Protein AF-A0A401FPU2-F1 (afdb_monomer_lite)

Secondary structure (DSSP, 8-state):
----SEEEEGGGTTTTTS-HHHHHHHHH-SEEEEEPTT-SSEEEEE---EEEE--S-S--B--SS-GGG-------GGG--S-TTTT--HHHHHHHHHHHHHHHHTT---SPPHHHHHHHHHHHHHHB---HHHHHHHHHHHH--SS---HHHHHHHHT-S-TTTT--

Sequence (168 aa):
MLRALIINDDEMTATNHSSFEILKKFISSEVLEYRKPYGHMTVRRYKSFVMARTTNELTYLKDKTGERRFMPNLVNKSLQTKSPLTELTNEIVAQLWGEFTAMYHEGFRFLLSDEEEQLLEDHRKAFMYIDAQEEAIDEVLQKWNEDFITSADIAINLGEDNLLATIS

Foldseek 3Di:
DDPEAEDECEQVVVCPPPDVVVVLCVLPDQWDWAADVVRPDIDIDGDNYYYHYDHPQLQPAADPPRLVSDQDDDDDPVPDPDDCVPHVDPVVVVVVVVVVVVCVVVPPDPDDDPVVVVVSVVSSVRRHDCDPLNVLLVVVVVPDDDPDDDQCNSCVSSVHRHPPPPPD

InterPro domains:
  IPR007936 Virulence-associated protein E-like domain [PF05272] (2-128)

Structure (mmCIF, N/CA/C/O backbone):
data_AF-A0A401FPU2-F1
#
_entry.id   AF-A0A401FPU2-F1
#
loop_
_atom_site.group_PDB
_atom_site.id
_atom_site.type_symbol
_atom_site.label_atom_id
_atom_site.label_alt_id
_atom_site.label_comp_id
_atom_site.label_asym_id
_atom_site.label_entity_id
_atom_site.label_seq_id
_atom_site.pdbx_PDB_ins_code
_atom_site.Cartn_x
_atom_site.Cartn_y
_atom_site.Cartn_z
_atom_site.occupancy
_atom_site.B_iso_or_equiv
_atom_site.auth_seq_id
_atom_site.auth_comp_id
_atom_site.auth_asym_id
_atom_site.auth_atom_id
_atom_site.pdbx_PDB_model_num
ATOM 1 N N . MET A 1 1 ? -10.314 -15.857 14.798 1.00 56.44 1 MET A N 1
ATOM 2 C CA . MET A 1 1 ? -10.137 -14.751 13.838 1.00 56.44 1 MET A CA 1
ATOM 3 C C . MET A 1 1 ? -8.780 -14.110 14.098 1.00 56.44 1 MET A C 1
ATOM 5 O O . MET A 1 1 ? -8.377 -14.079 15.259 1.00 56.44 1 MET A O 1
ATOM 9 N N . LEU A 1 2 ? -8.036 -13.713 13.063 1.00 67.06 2 LEU A N 1
ATOM 10 C CA . LEU A 1 2 ? -6.836 -12.890 13.257 1.00 67.06 2 LEU A CA 1
ATOM 11 C C . LEU A 1 2 ? -7.293 -11.510 13.755 1.00 67.06 2 LEU A C 1
ATOM 13 O O . LEU A 1 2 ? -8.310 -11.010 13.293 1.00 67.06 2 LEU A O 1
ATOM 17 N N . ARG A 1 3 ? -6.600 -10.938 14.745 1.00 76.62 3 ARG A N 1
ATOM 18 C CA . ARG A 1 3 ? -6.969 -9.655 15.382 1.00 76.62 3 ARG A CA 1
ATOM 19 C C . ARG A 1 3 ? -6.257 -8.444 14.761 1.00 76.62 3 ARG A C 1
ATOM 21 O O . ARG A 1 3 ? -6.152 -7.408 15.403 1.00 76.62 3 ARG A O 1
ATOM 28 N N . ALA A 1 4 ? -5.733 -8.587 13.549 1.00 81.56 4 ALA A N 1
ATOM 29 C CA . ALA A 1 4 ? -5.048 -7.516 12.837 1.00 81.56 4 ALA A CA 1
ATOM 30 C C . ALA A 1 4 ? -5.907 -7.065 11.655 1.00 81.56 4 ALA A C 1
ATOM 32 O O . ALA A 1 4 ? -6.422 -7.915 10.929 1.00 81.56 4 ALA A O 1
ATOM 33 N N . LEU A 1 5 ? -6.045 -5.748 11.488 1.00 86.62 5 LEU A N 1
ATOM 34 C CA . LEU A 1 5 ? -6.678 -5.118 10.322 1.00 86.62 5 LEU A CA 1
ATOM 35 C C . LEU A 1 5 ? -5.638 -4.705 9.274 1.00 86.62 5 LEU A C 1
ATOM 37 O O . LEU A 1 5 ? -5.920 -4.727 8.081 1.00 86.62 5 LEU A O 1
ATOM 41 N N . I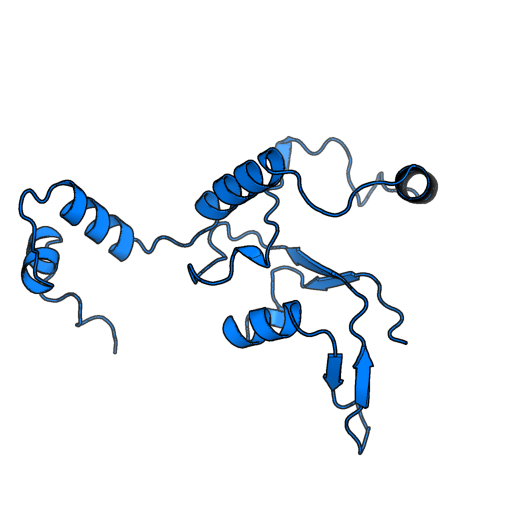LE A 1 6 ? -4.428 -4.363 9.723 1.00 90.81 6 ILE A N 1
ATOM 42 C CA . ILE A 1 6 ? -3.311 -3.931 8.882 1.00 90.81 6 ILE A CA 1
ATOM 43 C C . ILE A 1 6 ? -2.061 -4.684 9.335 1.00 90.81 6 ILE A C 1
ATOM 45 O O . ILE A 1 6 ? -1.807 -4.797 10.536 1.00 90.81 6 ILE A O 1
ATOM 49 N N . ILE A 1 7 ? -1.286 -5.196 8.383 1.00 91.19 7 ILE A N 1
ATOM 50 C CA . ILE A 1 7 ? 0.090 -5.642 8.611 1.00 91.19 7 ILE A CA 1
ATOM 51 C C . ILE A 1 7 ? 1.019 -4.626 7.966 1.00 91.19 7 ILE A C 1
ATOM 53 O O . ILE A 1 7 ? 0.873 -4.344 6.780 1.00 91.19 7 ILE A O 1
ATOM 57 N N . ASN A 1 8 ? 1.954 -4.103 8.755 1.00 92.62 8 ASN A N 1
ATOM 58 C CA . ASN A 1 8 ? 2.982 -3.194 8.272 1.00 92.62 8 ASN A CA 1
ATOM 59 C C . ASN A 1 8 ? 4.282 -3.963 7.989 1.00 92.62 8 ASN A C 1
ATOM 61 O O . ASN A 1 8 ? 4.702 -4.781 8.808 1.00 92.62 8 ASN A O 1
ATOM 65 N N . ASP A 1 9 ? 4.896 -3.692 6.847 1.00 92.06 9 ASP A N 1
ATOM 66 C CA . ASP A 1 9 ? 6.188 -4.222 6.408 1.00 92.06 9 ASP A CA 1
ATOM 67 C C . ASP A 1 9 ? 7.091 -3.036 6.063 1.00 92.06 9 ASP A C 1
ATOM 69 O O . ASP A 1 9 ? 7.064 -2.501 4.951 1.00 92.06 9 ASP A O 1
ATOM 73 N N . ASP A 1 10 ? 7.818 -2.588 7.085 1.00 90.06 10 ASP A N 1
ATOM 74 C CA . ASP A 1 10 ? 8.632 -1.381 7.030 1.00 90.06 10 ASP A CA 1
ATOM 75 C C . ASP A 1 10 ? 9.904 -1.611 6.207 1.00 90.06 10 ASP A C 1
ATOM 77 O O . ASP A 1 10 ? 10.583 -2.635 6.358 1.00 90.06 10 ASP A O 1
ATOM 81 N N . GLU A 1 11 ? 10.188 -0.683 5.295 1.00 85.88 11 GLU A N 1
ATOM 82 C CA . GLU A 1 11 ? 11.277 -0.779 4.306 1.00 85.88 11 GLU A CA 1
ATOM 83 C C . GLU A 1 11 ? 11.248 -2.081 3.480 1.00 85.88 11 GLU A C 1
ATOM 85 O O . GLU A 1 11 ? 12.268 -2.548 2.969 1.00 85.88 11 GLU A O 1
ATOM 90 N N . MET A 1 12 ? 10.071 -2.711 3.375 1.00 87.50 12 MET A N 1
ATOM 91 C CA . MET A 1 12 ? 9.875 -4.021 2.749 1.00 87.50 12 MET A CA 1
ATOM 92 C C . MET A 1 12 ? 10.728 -5.145 3.376 1.00 87.50 12 MET A C 1
ATOM 94 O O . MET A 1 12 ? 10.896 -6.215 2.787 1.00 87.50 12 MET A O 1
ATOM 98 N N . THR A 1 13 ? 11.251 -4.949 4.590 1.00 85.50 13 THR A N 1
ATOM 99 C CA . THR A 1 13 ? 12.247 -5.832 5.215 1.00 85.50 13 THR A CA 1
ATOM 100 C C . THR A 1 13 ? 11.755 -7.270 5.370 1.00 85.50 13 THR A C 1
ATOM 102 O O . THR A 1 13 ? 12.499 -8.218 5.109 1.00 85.50 13 THR A O 1
ATOM 105 N N . ALA A 1 14 ? 10.493 -7.469 5.760 1.00 83.50 14 ALA A N 1
ATOM 106 C CA . ALA A 1 14 ? 9.943 -8.805 5.991 1.00 83.50 14 ALA A CA 1
ATOM 107 C C . ALA A 1 14 ? 9.791 -9.602 4.689 1.00 83.50 14 ALA A C 1
ATOM 109 O O . ALA A 1 14 ? 9.802 -10.835 4.695 1.00 83.50 14 ALA A O 1
ATOM 110 N N . THR A 1 15 ? 9.647 -8.905 3.567 1.00 82.44 15 THR A N 1
ATOM 111 C CA . THR A 1 15 ? 9.411 -9.502 2.253 1.00 82.44 15 THR A CA 1
ATOM 112 C C . THR A 1 15 ? 10.641 -9.487 1.355 1.00 82.44 15 THR A C 1
ATOM 114 O O . THR A 1 15 ? 10.651 -10.226 0.375 1.00 82.44 15 THR A O 1
ATOM 117 N N . ASN A 1 16 ? 11.702 -8.758 1.715 1.00 78.75 16 ASN A N 1
ATOM 118 C CA . ASN A 1 16 ? 12.959 -8.688 0.961 1.00 78.75 16 ASN A CA 1
ATOM 119 C C . ASN A 1 16 ? 13.632 -10.057 0.760 1.00 78.75 16 ASN A C 1
ATOM 121 O O . ASN A 1 16 ? 14.288 -10.280 -0.253 1.00 78.75 16 ASN A O 1
ATOM 125 N N . HIS A 1 17 ? 13.442 -10.996 1.691 1.00 78.31 17 HIS A N 1
ATOM 126 C CA . HIS A 1 17 ? 13.966 -12.365 1.584 1.00 78.31 17 HIS A CA 1
ATOM 127 C C . HIS A 1 17 ? 13.021 -13.349 0.873 1.00 78.31 17 HIS A C 1
ATOM 129 O O . HIS A 1 17 ? 13.366 -14.518 0.702 1.00 78.31 17 HIS A O 1
ATOM 135 N N . SER A 1 18 ? 11.819 -12.916 0.487 1.00 81.25 18 SER A N 1
ATOM 136 C CA . SER A 1 18 ? 10.842 -13.742 -0.228 1.00 81.25 18 SER A CA 1
ATOM 137 C C . SER A 1 18 ? 10.844 -13.405 -1.714 1.00 81.25 18 SER A C 1
ATOM 139 O O . SER A 1 18 ? 11.021 -12.253 -2.099 1.00 81.25 18 SER A O 1
ATOM 141 N N . SER A 1 19 ? 10.597 -14.398 -2.572 1.00 82.38 19 SER A N 1
ATOM 142 C CA . SER A 1 19 ? 10.415 -14.107 -3.995 1.00 82.38 19 SER A CA 1
ATOM 143 C C . SER A 1 19 ? 9.149 -13.279 -4.224 1.00 82.38 19 SER A C 1
ATOM 145 O O . SER A 1 19 ? 8.156 -13.398 -3.495 1.00 82.38 19 SER A O 1
ATOM 147 N N . PHE A 1 20 ? 9.160 -12.460 -5.276 1.00 81.56 20 PHE A N 1
ATOM 148 C CA . PHE A 1 20 ? 8.014 -11.623 -5.623 1.00 81.56 20 PHE A CA 1
ATOM 149 C C . PHE A 1 20 ? 6.761 -12.464 -5.925 1.00 81.56 20 PHE A C 1
ATOM 151 O O . PHE A 1 20 ? 5.660 -12.100 -5.522 1.00 81.56 20 PHE A O 1
ATOM 158 N N . GLU A 1 21 ? 6.923 -13.657 -6.504 1.00 84.25 21 GLU A N 1
ATOM 159 C CA . GLU A 1 21 ? 5.837 -14.629 -6.699 1.00 84.25 21 GLU A CA 1
ATOM 160 C C . GLU A 1 21 ? 5.175 -15.080 -5.390 1.00 84.25 21 GLU A C 1
ATOM 162 O O . GLU A 1 21 ? 3.945 -15.151 -5.289 1.00 84.25 21 GLU A O 1
ATOM 167 N N . ILE A 1 22 ? 5.973 -15.348 -4.350 1.00 86.94 22 ILE A N 1
ATOM 168 C CA . ILE A 1 22 ? 5.449 -15.709 -3.027 1.00 86.94 22 ILE A CA 1
ATOM 169 C C . ILE A 1 22 ? 4.653 -14.537 -2.450 1.00 86.94 22 ILE A C 1
ATOM 171 O O . ILE A 1 22 ? 3.560 -14.745 -1.915 1.00 86.94 22 ILE A O 1
ATOM 175 N N . LEU A 1 23 ? 5.155 -13.311 -2.606 1.00 87.38 23 LEU A N 1
ATOM 176 C CA . LEU A 1 23 ? 4.461 -12.105 -2.168 1.00 87.38 23 LEU A CA 1
ATOM 177 C C . LEU A 1 23 ? 3.129 -11.905 -2.908 1.00 87.38 23 LEU A C 1
ATOM 179 O O . LEU A 1 23 ? 2.102 -11.703 -2.258 1.00 87.38 23 LEU A O 1
ATOM 183 N N . LYS A 1 24 ? 3.103 -12.023 -4.244 1.00 86.50 24 LYS A N 1
ATOM 184 C CA . LYS A 1 24 ? 1.867 -11.937 -5.048 1.00 86.50 24 LYS A CA 1
ATOM 185 C C . LYS A 1 24 ? 0.833 -12.947 -4.557 1.00 86.50 24 LYS A C 1
ATOM 187 O O . LYS A 1 24 ? -0.324 -12.592 -4.315 1.00 86.50 24 LYS A O 1
ATOM 192 N N . LYS A 1 25 ? 1.255 -14.200 -4.359 1.00 88.88 25 LYS A N 1
ATOM 193 C CA . LYS A 1 25 ? 0.396 -15.270 -3.839 1.00 88.88 25 LYS A CA 1
ATOM 194 C C . LYS A 1 25 ? -0.127 -14.938 -2.443 1.00 88.88 25 LYS A C 1
ATOM 196 O O . LYS A 1 25 ? -1.308 -15.139 -2.173 1.00 88.88 25 LYS A O 1
ATOM 201 N N . PHE A 1 26 ? 0.719 -14.403 -1.569 1.00 89.25 26 PHE A N 1
ATOM 202 C CA . PHE A 1 26 ? 0.336 -14.005 -0.217 1.00 89.25 26 PHE A CA 1
ATOM 203 C C . PHE A 1 26 ? -0.710 -12.879 -0.214 1.00 89.25 26 PHE A C 1
ATOM 205 O O . PHE A 1 26 ? -1.730 -12.980 0.477 1.00 89.25 26 PHE A O 1
ATOM 212 N N . ILE A 1 27 ? -0.518 -11.839 -1.032 1.00 89.19 27 ILE A N 1
ATOM 213 C CA . ILE A 1 27 ? -1.449 -10.705 -1.155 1.00 89.19 27 ILE A CA 1
ATOM 214 C C . ILE A 1 27 ? -2.788 -11.142 -1.760 1.00 89.19 27 ILE A C 1
ATOM 216 O O . ILE A 1 27 ? -3.830 -10.660 -1.323 1.00 89.19 27 ILE A O 1
ATOM 220 N N . SER A 1 28 ? -2.806 -12.105 -2.681 1.00 88.44 28 SER A N 1
ATOM 221 C CA . SER A 1 28 ? -4.058 -12.627 -3.248 1.00 88.44 28 SER A CA 1
ATOM 222 C C . SER A 1 28 ? -4.727 -13.726 -2.414 1.00 88.44 28 SER A C 1
ATOM 224 O O . SER A 1 28 ? -5.896 -14.013 -2.637 1.00 88.44 28 SER A O 1
ATOM 226 N N . SER A 1 29 ? -4.035 -14.349 -1.456 1.00 90.81 29 SER A N 1
ATOM 227 C CA . SER A 1 29 ? -4.603 -15.486 -0.719 1.00 90.81 29 SER A CA 1
ATOM 228 C C . SER A 1 29 ? -5.723 -15.075 0.239 1.00 90.81 29 SER A C 1
ATOM 230 O O . SER A 1 29 ? -5.532 -14.195 1.075 1.00 90.81 29 SER A O 1
ATOM 232 N N . GLU A 1 30 ? -6.857 -15.768 0.202 1.00 91.56 30 GLU A N 1
ATOM 233 C CA . GLU A 1 30 ? -7.957 -15.590 1.164 1.00 91.56 30 GLU A CA 1
ATOM 234 C C . GLU A 1 30 ? -7.714 -16.334 2.485 1.00 91.56 30 GLU A C 1
ATOM 236 O O . GLU A 1 30 ? -8.329 -16.038 3.512 1.00 91.56 30 GLU A O 1
ATOM 241 N N . VAL A 1 31 ? -6.804 -17.312 2.475 1.00 91.12 31 VAL A N 1
ATOM 24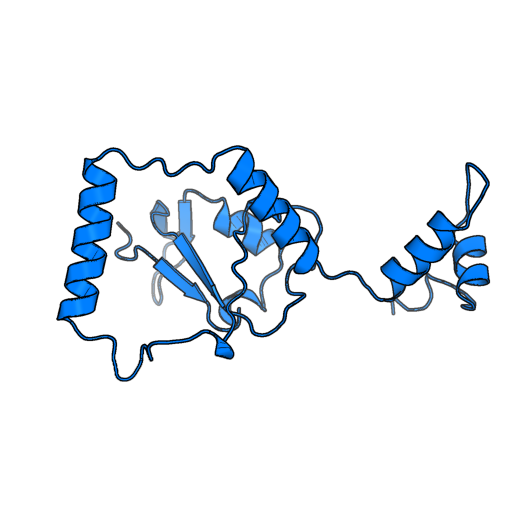2 C CA . VAL A 1 31 ? -6.501 -18.168 3.624 1.00 91.12 31 VAL A CA 1
ATOM 243 C C . VAL A 1 31 ? -5.006 -18.143 3.910 1.00 91.12 31 VAL A C 1
ATOM 245 O O . VAL A 1 31 ? -4.163 -18.319 3.034 1.00 91.12 31 VAL A O 1
ATOM 248 N N . LEU A 1 32 ? -4.680 -17.947 5.178 1.00 89.31 32 LEU A N 1
ATOM 249 C CA . LEU A 1 32 ? -3.344 -18.062 5.724 1.00 89.31 32 LEU A CA 1
ATOM 250 C C . LEU A 1 32 ? -3.175 -19.418 6.375 1.00 89.31 32 LEU A C 1
ATOM 252 O O . LEU A 1 32 ? -3.947 -19.813 7.253 1.00 89.31 32 LEU A O 1
ATOM 256 N N . GLU A 1 33 ? -2.122 -20.099 5.961 1.00 89.38 33 GLU A N 1
ATOM 257 C CA . GLU A 1 33 ? -1.691 -21.356 6.531 1.00 89.38 33 GLU A CA 1
ATOM 258 C C . GLU A 1 33 ? -0.313 -21.146 7.157 1.00 89.38 33 GLU A C 1
ATOM 260 O O . GLU A 1 33 ? 0.638 -20.790 6.467 1.00 89.38 33 GLU A O 1
ATOM 265 N N . TYR A 1 34 ? -0.216 -21.296 8.479 1.00 87.44 34 TYR A N 1
ATOM 266 C CA . TYR A 1 34 ? 1.034 -21.055 9.196 1.00 87.44 34 TYR A CA 1
ATOM 267 C C . TYR A 1 34 ? 1.185 -21.962 10.414 1.00 87.44 34 TYR A C 1
ATOM 269 O O . TYR A 1 34 ? 0.207 -22.417 11.019 1.00 87.44 34 TYR A O 1
ATOM 277 N N . ARG A 1 35 ? 2.437 -22.207 10.802 1.00 87.19 35 ARG A N 1
ATOM 278 C CA . ARG A 1 35 ? 2.781 -22.937 12.020 1.00 87.19 35 ARG A CA 1
ATOM 279 C C . ARG A 1 35 ? 3.037 -21.944 13.146 1.00 87.19 35 ARG A C 1
ATOM 281 O O . ARG A 1 35 ? 3.865 -21.049 13.018 1.00 87.19 35 ARG A O 1
ATOM 288 N N . LYS A 1 36 ? 2.320 -22.093 14.258 1.00 85.56 36 LYS A N 1
ATOM 289 C CA . LYS A 1 36 ? 2.557 -21.262 15.445 1.00 85.56 36 LYS A CA 1
ATOM 290 C C . LYS A 1 36 ? 3.914 -21.607 16.077 1.00 85.56 36 LYS A C 1
ATOM 292 O O . LYS A 1 36 ? 4.278 -22.787 16.057 1.00 85.56 36 LYS A O 1
ATOM 297 N N . PRO A 1 37 ? 4.614 -20.641 16.702 1.00 85.00 37 PRO A N 1
ATOM 298 C CA . PRO A 1 37 ? 5.743 -20.946 17.576 1.00 85.00 37 PRO A CA 1
ATOM 299 C C . PRO A 1 37 ? 5.342 -22.006 18.605 1.00 85.00 37 PRO A C 1
ATOM 301 O O . PRO A 1 37 ? 4.259 -21.915 19.186 1.00 85.00 37 PRO A O 1
ATOM 304 N N . TYR A 1 38 ? 6.176 -23.036 18.772 1.00 84.06 38 TYR A N 1
ATOM 305 C CA . TYR A 1 38 ? 5.925 -24.193 19.651 1.00 84.06 38 TYR A CA 1
ATOM 306 C C . TYR A 1 38 ? 4.663 -25.015 19.321 1.00 84.06 38 TYR A C 1
ATOM 308 O O . TYR A 1 38 ? 4.274 -25.906 20.070 1.00 84.06 38 TYR A O 1
ATOM 316 N N . GLY A 1 39 ? 4.016 -24.754 18.182 1.00 79.75 39 GLY A N 1
ATOM 317 C CA . GLY A 1 39 ? 2.877 -25.524 17.702 1.00 79.75 39 GLY A CA 1
ATOM 318 C C . GLY A 1 39 ? 3.321 -26.782 16.960 1.00 79.75 39 GLY A C 1
ATOM 319 O O . GLY A 1 39 ? 4.200 -26.736 16.096 1.00 79.75 39 GLY A O 1
ATOM 320 N N . HIS A 1 40 ? 2.676 -27.911 17.247 1.00 80.31 40 HIS A N 1
ATOM 321 C CA . HIS A 1 40 ? 2.897 -29.160 16.509 1.00 80.31 40 HIS A CA 1
ATOM 322 C C . HIS A 1 40 ? 2.113 -29.225 15.193 1.00 80.31 40 HIS A C 1
ATOM 324 O O . HIS A 1 40 ? 2.513 -29.947 14.287 1.00 80.31 40 HIS A O 1
ATOM 330 N N . MET A 1 41 ? 1.030 -28.451 15.069 1.00 88.94 41 MET A N 1
ATOM 331 C CA . MET A 1 41 ? 0.138 -28.474 13.909 1.00 88.94 41 MET A CA 1
ATOM 332 C C . MET A 1 41 ? 0.081 -27.127 13.196 1.00 88.94 41 MET A C 1
ATOM 334 O O . MET A 1 41 ? 0.121 -26.060 13.818 1.00 88.94 41 MET A O 1
ATOM 338 N N . THR A 1 42 ? -0.073 -27.202 11.880 1.00 90.19 42 THR A N 1
ATOM 339 C CA . THR A 1 42 ? -0.358 -26.054 11.028 1.00 90.19 42 THR A CA 1
ATOM 340 C C . THR A 1 42 ? -1.784 -25.564 11.258 1.00 90.19 42 THR A C 1
ATOM 342 O O . THR A 1 42 ? -2.717 -26.346 11.445 1.00 90.19 42 THR A O 1
ATOM 345 N N . VAL A 1 43 ? -1.958 -24.248 11.258 1.00 89.94 43 VAL A N 1
ATOM 346 C CA . VAL A 1 43 ? -3.237 -23.591 11.496 1.00 89.94 43 VAL A CA 1
ATOM 347 C C . VAL A 1 43 ? -3.665 -22.859 10.232 1.00 89.94 43 VAL A C 1
ATOM 349 O O . VAL A 1 43 ? -2.896 -22.082 9.673 1.00 89.94 43 VAL A O 1
ATOM 352 N N . ARG A 1 44 ? -4.922 -23.066 9.825 1.00 91.25 44 ARG A N 1
ATOM 353 C CA . ARG A 1 44 ? -5.576 -22.309 8.750 1.00 91.25 44 ARG A CA 1
ATOM 354 C C . ARG A 1 44 ? -6.463 -21.204 9.312 1.00 91.25 44 ARG A C 1
ATOM 356 O O . ARG A 1 44 ? -7.245 -21.444 10.239 1.00 91.25 44 ARG A O 1
ATOM 363 N N . ARG A 1 45 ? -6.342 -19.987 8.788 1.00 89.38 45 ARG A N 1
ATOM 364 C CA . ARG A 1 45 ? -7.139 -18.811 9.174 1.00 89.38 45 ARG A CA 1
ATOM 365 C C . ARG A 1 45 ? -7.486 -17.986 7.945 1.00 89.38 45 ARG A C 1
ATOM 367 O O . ARG A 1 45 ? -6.639 -17.823 7.083 1.00 89.38 45 ARG A O 1
ATOM 374 N N . TYR A 1 46 ? -8.690 -17.427 7.892 1.00 91.19 46 TYR A N 1
ATOM 375 C CA . TYR A 1 46 ? -9.021 -16.438 6.866 1.00 91.19 46 TYR A CA 1
ATOM 376 C C . TYR A 1 46 ? -8.155 -15.189 7.019 1.00 91.19 46 TYR A C 1
ATOM 378 O O . TYR A 1 46 ? -7.906 -14.737 8.144 1.00 91.19 46 TYR A O 1
ATOM 386 N N . LYS A 1 47 ? -7.701 -14.655 5.887 1.00 90.00 47 LYS A N 1
ATOM 387 C CA . LYS A 1 47 ? -6.991 -13.387 5.807 1.00 90.00 47 LYS A CA 1
ATOM 388 C C . LYS A 1 47 ? -8.016 -12.260 5.798 1.00 90.00 47 LYS A C 1
ATOM 390 O O . LYS A 1 47 ? -8.855 -12.194 4.910 1.00 90.00 47 LYS A O 1
ATOM 395 N N . SER A 1 48 ? -7.946 -11.394 6.800 1.00 88.31 48 SER A N 1
ATOM 396 C CA . SER A 1 48 ? -8.889 -10.287 6.998 1.00 88.31 48 SER A CA 1
ATOM 397 C C . SER A 1 48 ? -8.170 -8.957 7.230 1.00 88.31 48 SER A C 1
ATOM 399 O O . SER A 1 48 ? -8.685 -8.099 7.940 1.00 88.31 48 SER A O 1
ATOM 401 N N . PHE A 1 49 ? -6.952 -8.824 6.704 1.00 90.50 49 PHE A N 1
ATOM 402 C CA . PHE A 1 49 ? -6.137 -7.620 6.826 1.00 90.50 49 PHE A CA 1
ATOM 403 C C . PHE A 1 49 ? -5.669 -7.131 5.462 1.00 90.50 49 PHE A C 1
ATOM 405 O O . PHE A 1 49 ? -5.527 -7.918 4.521 1.00 90.50 49 PHE A O 1
ATOM 412 N N . VAL A 1 50 ? -5.352 -5.842 5.405 1.00 89.81 50 VAL A N 1
ATOM 413 C CA . VAL A 1 50 ? -4.590 -5.226 4.317 1.00 89.81 50 VAL A CA 1
ATOM 414 C C . VAL A 1 50 ? -3.104 -5.187 4.673 1.00 89.81 50 VAL A C 1
ATOM 416 O O . VAL A 1 50 ? -2.731 -5.202 5.848 1.00 89.81 50 VAL A O 1
ATOM 419 N N . MET A 1 51 ? -2.242 -5.177 3.661 1.00 91.19 51 MET A N 1
ATOM 420 C CA . MET A 1 51 ? -0.796 -5.074 3.845 1.00 91.19 51 MET A CA 1
ATOM 421 C C . MET A 1 51 ? -0.343 -3.674 3.440 1.00 91.19 51 MET A C 1
ATOM 423 O O . MET A 1 51 ? -0.575 -3.264 2.307 1.00 91.19 51 MET A O 1
ATOM 427 N N . ALA A 1 52 ? 0.298 -2.962 4.362 1.00 93.56 52 ALA A N 1
ATOM 428 C CA . ALA A 1 52 ? 0.960 -1.690 4.114 1.00 93.56 52 ALA A CA 1
ATOM 429 C C . ALA A 1 52 ? 2.470 -1.932 4.070 1.00 93.56 52 ALA A C 1
ATOM 431 O O . ALA A 1 52 ? 3.007 -2.650 4.913 1.00 93.56 52 ALA A O 1
ATOM 432 N N . ARG A 1 53 ? 3.138 -1.377 3.061 1.00 91.56 53 ARG A N 1
ATOM 433 C CA . ARG A 1 53 ? 4.583 -1.515 2.864 1.00 91.56 53 ARG A CA 1
ATOM 434 C C . ARG A 1 53 ? 5.153 -0.137 2.581 1.00 91.56 53 ARG A C 1
ATOM 436 O O . ARG A 1 53 ? 4.558 0.610 1.806 1.00 91.56 53 ARG A O 1
ATOM 443 N N . THR A 1 54 ? 6.278 0.184 3.194 1.00 91.31 54 THR A N 1
ATOM 444 C CA . THR A 1 54 ? 7.007 1.439 2.980 1.00 91.31 54 THR A CA 1
ATOM 445 C C . THR A 1 54 ? 8.355 1.124 2.352 1.00 91.31 54 THR A C 1
ATOM 447 O O . THR A 1 54 ? 8.915 0.054 2.569 1.00 91.31 54 THR A O 1
ATOM 450 N N . THR A 1 55 ? 8.872 2.034 1.537 1.00 87.31 55 THR A N 1
ATOM 451 C CA . THR A 1 55 ? 10.226 1.952 0.989 1.00 87.31 55 THR A CA 1
ATOM 452 C C . THR A 1 55 ? 10.685 3.347 0.589 1.00 87.31 55 THR A C 1
ATOM 454 O O . THR A 1 55 ? 9.865 4.181 0.202 1.00 87.31 55 THR A O 1
ATOM 457 N N . ASN A 1 56 ? 11.989 3.597 0.699 1.00 84.69 56 ASN A N 1
ATOM 458 C CA . ASN A 1 56 ? 12.620 4.790 0.135 1.00 84.69 56 ASN A CA 1
ATOM 459 C C . ASN A 1 56 ? 13.085 4.556 -1.314 1.00 84.69 56 ASN A C 1
ATOM 461 O O . ASN A 1 56 ? 13.360 5.516 -2.029 1.00 84.69 56 ASN A O 1
ATOM 465 N N . GLU A 1 57 ? 13.150 3.296 -1.751 1.00 81.12 57 GLU A N 1
ATOM 466 C CA . GLU A 1 57 ? 13.493 2.925 -3.122 1.00 81.12 57 GLU A CA 1
ATOM 467 C C . GLU A 1 57 ? 12.297 3.170 -4.045 1.00 81.12 57 GLU A C 1
ATOM 469 O O . GLU A 1 57 ? 11.251 2.530 -3.907 1.00 81.12 57 GLU A O 1
ATOM 474 N N . LEU A 1 58 ? 12.457 4.082 -5.006 1.00 75.94 58 LEU A N 1
ATOM 475 C CA . LEU A 1 58 ? 11.409 4.394 -5.982 1.00 75.94 58 LEU A CA 1
ATOM 476 C C . LEU A 1 58 ? 11.149 3.211 -6.923 1.00 75.94 58 LEU A C 1
ATOM 478 O O . LEU A 1 58 ? 10.008 2.936 -7.277 1.00 75.94 58 LEU A O 1
ATOM 482 N N . THR A 1 59 ? 12.182 2.456 -7.283 1.00 73.31 59 THR A N 1
ATOM 483 C CA . THR A 1 59 ? 12.094 1.353 -8.248 1.00 73.31 59 THR A CA 1
ATOM 484 C C . THR A 1 59 ? 11.976 -0.005 -7.552 1.00 73.31 59 THR A C 1
ATOM 486 O O . THR A 1 59 ? 12.822 -0.892 -7.672 1.00 73.31 59 THR A O 1
ATOM 489 N N . TYR A 1 60 ? 10.902 -0.189 -6.784 1.00 73.56 60 TYR A N 1
ATOM 490 C CA . TYR A 1 60 ? 10.694 -1.405 -5.986 1.00 73.56 60 TYR A CA 1
ATOM 491 C C . TYR A 1 60 ? 9.883 -2.498 -6.709 1.00 73.56 60 TYR A C 1
ATOM 493 O O . TYR A 1 60 ? 9.869 -3.655 -6.270 1.00 73.56 60 TYR A O 1
ATOM 501 N N . LEU A 1 61 ? 9.198 -2.158 -7.808 1.00 71.88 61 LEU A N 1
ATOM 502 C CA . LEU A 1 61 ? 8.448 -3.103 -8.638 1.00 71.88 61 LEU A CA 1
ATOM 503 C C . LEU A 1 61 ? 9.366 -3.663 -9.731 1.00 71.88 61 LEU A C 1
ATOM 505 O O . LEU A 1 61 ? 9.497 -3.086 -10.806 1.00 71.88 61 LEU A O 1
ATOM 509 N N . LYS A 1 62 ? 10.015 -4.794 -9.433 1.00 65.00 62 LYS A N 1
ATOM 510 C CA . LYS A 1 62 ? 10.980 -5.457 -10.333 1.00 65.00 62 LYS A CA 1
ATOM 511 C C . LYS A 1 62 ? 10.350 -6.288 -11.456 1.00 65.00 62 LYS A C 1
ATOM 513 O O . LYS A 1 62 ? 11.065 -6.782 -12.314 1.00 65.00 62 LYS A O 1
ATOM 518 N N . ASP A 1 63 ? 9.042 -6.513 -11.420 1.00 65.44 63 ASP A N 1
ATOM 519 C CA . ASP A 1 63 ? 8.356 -7.423 -12.336 1.00 65.44 63 ASP A CA 1
ATOM 520 C C . ASP A 1 63 ? 7.072 -6.767 -12.851 1.00 65.44 63 ASP A C 1
ATOM 522 O O . ASP A 1 63 ? 6.201 -6.393 -12.059 1.00 65.44 63 ASP A O 1
ATOM 526 N N . LYS A 1 64 ? 6.982 -6.651 -14.183 1.00 59.53 64 LYS A N 1
ATOM 527 C CA . LYS A 1 64 ? 5.864 -6.073 -14.950 1.00 59.53 64 LYS A CA 1
ATOM 528 C C . LYS A 1 64 ? 4.561 -6.870 -14.820 1.00 59.53 64 LYS A C 1
ATOM 530 O O . LYS A 1 64 ? 3.554 -6.467 -15.382 1.00 59.53 64 LYS A O 1
ATOM 535 N N . THR A 1 65 ? 4.573 -8.026 -14.151 1.00 60.75 65 THR A N 1
ATOM 536 C CA . THR A 1 65 ? 3.387 -8.858 -13.951 1.00 60.75 65 THR A CA 1
ATOM 537 C C . THR A 1 65 ? 2.907 -8.807 -12.498 1.00 60.75 65 THR A C 1
ATOM 539 O O . THR A 1 65 ? 3.498 -9.380 -11.589 1.00 60.75 65 THR A O 1
ATOM 542 N N . GLY A 1 66 ? 1.761 -8.184 -12.237 1.00 64.06 66 GLY A N 1
ATOM 543 C CA . GLY A 1 66 ? 1.090 -8.220 -10.932 1.00 64.06 66 GLY A CA 1
ATOM 544 C C . GLY A 1 66 ? 1.163 -6.942 -10.097 1.00 64.06 66 GLY A C 1
ATOM 545 O O . GLY A 1 66 ? 0.698 -6.962 -8.955 1.00 64.06 66 GLY A O 1
ATOM 546 N N . GLU A 1 67 ? 1.635 -5.852 -10.689 1.00 72.25 67 GLU A N 1
ATOM 547 C CA . GLU A 1 67 ? 1.476 -4.454 -10.281 1.00 72.25 67 GLU A CA 1
ATOM 548 C C . GLU A 1 67 ? 0.041 -4.107 -9.865 1.00 72.25 67 GLU A C 1
ATOM 550 O O . GLU A 1 67 ? -0.144 -3.420 -8.862 1.00 72.25 67 GLU A O 1
ATOM 555 N N . ARG A 1 68 ? -0.985 -4.688 -10.509 1.00 80.06 68 ARG A N 1
ATOM 556 C CA . ARG A 1 68 ? -2.397 -4.479 -10.139 1.00 80.06 68 ARG A CA 1
ATOM 557 C C . ARG A 1 68 ? -2.773 -4.836 -8.697 1.00 80.06 68 ARG A C 1
ATOM 559 O O . ARG A 1 68 ? -3.835 -4.447 -8.224 1.00 80.06 68 ARG A O 1
ATOM 566 N N . ARG A 1 69 ? -1.932 -5.607 -7.993 1.00 84.19 69 ARG A N 1
ATOM 567 C CA . ARG A 1 69 ? -2.115 -5.975 -6.572 1.00 84.19 69 ARG A CA 1
ATOM 568 C C . ARG A 1 69 ? -1.549 -4.933 -5.607 1.00 84.19 69 ARG A C 1
ATOM 570 O O . ARG A 1 69 ? -1.726 -5.076 -4.400 1.00 84.19 69 ARG A O 1
ATOM 577 N N . PHE A 1 70 ? -0.855 -3.928 -6.130 1.00 85.88 70 PHE A N 1
ATOM 578 C CA . PHE A 1 70 ? -0.214 -2.871 -5.371 1.00 85.88 70 PHE A CA 1
ATOM 579 C C . PHE A 1 70 ? -0.852 -1.523 -5.710 1.00 85.88 70 PHE A C 1
ATOM 581 O O . PHE A 1 70 ? -1.173 -1.223 -6.865 1.00 85.88 70 PHE A O 1
ATOM 588 N N . MET A 1 71 ? -1.023 -0.708 -4.672 1.00 88.50 71 MET A N 1
ATOM 589 C CA . MET A 1 71 ? -1.475 0.674 -4.780 1.00 88.50 71 MET A CA 1
ATOM 590 C C . MET A 1 71 ? -0.327 1.594 -4.344 1.00 88.50 71 MET A C 1
ATOM 592 O O . MET A 1 71 ? -0.252 1.926 -3.158 1.00 88.50 71 MET A O 1
ATOM 596 N N . PRO A 1 72 ? 0.625 1.927 -5.239 1.00 87.31 72 PRO A N 1
ATOM 597 C CA . PRO A 1 72 ? 1.720 2.829 -4.896 1.00 87.31 72 PRO A CA 1
ATOM 598 C C . PRO A 1 72 ? 1.189 4.214 -4.522 1.00 87.31 72 PRO A C 1
ATOM 600 O O . PRO A 1 72 ? 0.330 4.767 -5.207 1.00 87.31 72 PRO A O 1
ATOM 603 N N . ASN A 1 73 ? 1.743 4.790 -3.457 1.00 87.56 73 ASN A N 1
ATOM 604 C CA . ASN A 1 73 ? 1.479 6.169 -3.067 1.00 87.56 73 ASN A CA 1
ATOM 605 C C . ASN A 1 73 ? 2.805 6.883 -2.789 1.00 87.56 73 ASN A C 1
ATOM 607 O O . ASN A 1 73 ? 3.489 6.566 -1.814 1.00 87.56 73 ASN A O 1
ATOM 611 N N . LEU A 1 74 ? 3.164 7.836 -3.652 1.00 87.00 74 LEU A N 1
ATOM 612 C CA . LEU A 1 74 ? 4.369 8.638 -3.484 1.00 87.00 74 LEU A CA 1
ATOM 613 C C . LEU A 1 74 ? 4.138 9.719 -2.443 1.00 87.00 74 LEU A C 1
ATOM 615 O O . LEU A 1 74 ? 3.352 10.644 -2.646 1.00 87.00 74 LEU A O 1
ATOM 619 N N . VAL A 1 75 ? 4.877 9.638 -1.347 1.00 86.62 75 VAL A N 1
ATOM 620 C CA . VAL A 1 75 ? 4.833 10.656 -0.303 1.00 86.62 75 VAL A CA 1
ATOM 621 C C . VAL A 1 75 ? 5.963 11.658 -0.500 1.00 86.62 75 VAL A C 1
ATOM 623 O O . VAL A 1 75 ? 7.122 11.289 -0.672 1.00 86.62 75 VAL A O 1
ATOM 626 N N . ASN A 1 76 ? 5.631 12.948 -0.447 1.00 87.31 76 ASN A N 1
ATOM 627 C CA . ASN A 1 76 ? 6.623 14.014 -0.474 1.00 87.31 76 ASN A CA 1
ATOM 628 C C . ASN A 1 76 ? 6.791 14.614 0.923 1.00 87.31 76 ASN A C 1
ATOM 630 O O . ASN A 1 76 ? 5.908 15.308 1.430 1.00 87.31 76 ASN A O 1
ATOM 634 N N . LYS A 1 77 ? 7.963 14.390 1.524 1.00 85.56 77 LYS A N 1
ATOM 635 C CA . LYS A 1 77 ? 8.302 14.903 2.854 1.00 85.56 77 LYS A CA 1
ATOM 636 C C . LYS A 1 77 ? 8.244 16.433 2.939 1.00 85.56 77 LYS A C 1
ATOM 638 O O . LYS A 1 77 ? 7.933 16.953 4.003 1.00 85.56 77 LYS A O 1
ATOM 643 N N . SER A 1 78 ? 8.507 17.165 1.853 1.00 89.44 78 SER A N 1
ATOM 644 C CA . SER A 1 78 ? 8.452 18.635 1.875 1.00 89.44 78 SER A CA 1
ATOM 645 C C . SER A 1 78 ? 7.028 19.189 1.962 1.00 89.44 78 SER A C 1
ATOM 647 O O . SER A 1 78 ? 6.846 20.316 2.413 1.00 89.44 78 SER A O 1
ATOM 649 N N . LEU A 1 79 ? 6.022 18.398 1.573 1.00 89.62 79 LEU A N 1
ATOM 650 C CA . LEU A 1 79 ? 4.604 18.756 1.672 1.00 89.62 79 LEU A CA 1
ATOM 651 C C . LEU A 1 79 ? 3.985 18.351 3.017 1.00 89.62 79 LEU A C 1
ATOM 653 O O . LEU A 1 79 ? 2.801 18.589 3.253 1.00 89.62 79 LEU A O 1
ATOM 657 N N . GLN A 1 80 ? 4.764 17.733 3.908 1.00 88.88 80 GLN A N 1
ATOM 658 C CA . GLN A 1 80 ? 4.293 17.330 5.222 1.00 88.88 80 GLN A CA 1
ATOM 659 C C . GLN A 1 80 ? 4.013 18.563 6.091 1.00 88.88 80 GLN A C 1
ATOM 661 O O . GLN A 1 80 ? 4.928 19.260 6.520 1.00 88.88 80 GLN A O 1
ATOM 666 N N . THR A 1 81 ? 2.737 18.805 6.390 1.00 90.25 81 THR A N 1
ATOM 667 C CA . THR A 1 81 ? 2.303 19.923 7.245 1.00 90.25 81 THR A CA 1
ATOM 668 C C . THR A 1 81 ? 2.198 19.552 8.718 1.00 90.25 81 THR A C 1
ATOM 670 O O . THR A 1 81 ? 2.232 20.441 9.562 1.00 90.25 81 THR A O 1
ATOM 673 N N . LYS A 1 82 ? 2.062 18.254 9.025 1.00 89.00 82 LYS A N 1
ATOM 674 C CA . LYS A 1 82 ? 1.940 17.727 10.387 1.00 89.00 82 LYS A CA 1
ATOM 675 C C . LYS A 1 82 ? 2.867 16.545 10.620 1.00 89.00 82 LYS A C 1
ATOM 677 O O . LYS A 1 82 ? 2.994 15.652 9.776 1.00 89.00 82 LYS A O 1
ATOM 682 N N . SER A 1 83 ? 3.477 16.505 11.795 1.00 89.19 83 SER A N 1
ATOM 683 C CA . SER A 1 83 ? 4.336 15.414 12.242 1.00 89.19 83 SER A CA 1
ATOM 684 C C . SER A 1 83 ? 3.525 14.333 12.970 1.00 89.19 83 SER A C 1
ATOM 686 O O . SER A 1 83 ? 2.903 14.619 13.996 1.00 89.19 83 SER A O 1
ATOM 688 N N . PRO A 1 84 ? 3.572 13.062 12.527 1.00 86.81 84 PRO A N 1
ATOM 689 C CA . PRO A 1 84 ? 2.892 11.975 13.223 1.00 86.81 84 PRO A CA 1
ATOM 690 C C . PRO A 1 84 ? 3.501 11.674 14.602 1.00 86.81 84 PRO A C 1
ATOM 692 O O . PRO A 1 84 ? 2.866 11.013 15.412 1.00 86.81 84 PRO A O 1
ATOM 695 N N . LEU A 1 85 ? 4.719 12.150 14.884 1.00 87.56 85 LEU A N 1
ATOM 696 C CA . LEU A 1 85 ? 5.399 11.926 16.164 1.00 87.56 85 LEU A CA 1
ATOM 697 C C . LEU A 1 85 ? 5.004 12.944 17.236 1.00 87.56 85 LEU A C 1
ATOM 699 O O . LEU A 1 85 ? 5.025 12.624 18.420 1.00 87.56 85 LEU A O 1
ATOM 703 N N . THR A 1 86 ? 4.685 14.174 16.834 1.00 91.56 86 THR A N 1
ATOM 704 C CA . THR A 1 86 ? 4.443 15.284 17.770 1.00 91.56 86 THR A CA 1
ATOM 705 C C . THR A 1 86 ? 3.012 15.795 17.736 1.00 91.56 86 THR A C 1
ATOM 707 O O . THR A 1 86 ? 2.553 16.352 18.726 1.00 91.56 86 THR A O 1
ATOM 710 N N . GLU A 1 87 ? 2.306 15.624 16.618 1.00 92.44 87 GLU A N 1
ATOM 711 C CA . GLU A 1 87 ? 0.994 16.238 16.394 1.00 92.44 87 GLU A CA 1
ATOM 712 C C . GLU A 1 87 ? -0.136 15.220 16.224 1.00 92.44 87 GLU A C 1
ATOM 714 O O . GLU A 1 87 ? -1.293 15.623 16.226 1.00 92.44 87 GLU A O 1
ATOM 719 N N . LEU A 1 88 ? 0.147 13.916 16.112 1.00 92.56 88 LEU A N 1
ATOM 720 C CA . LEU A 1 88 ? -0.890 12.880 16.046 1.00 92.56 88 LEU A CA 1
ATOM 721 C C . LEU A 1 88 ? -1.410 12.549 17.451 1.00 92.56 88 LEU A C 1
ATOM 723 O O . LEU A 1 88 ? -0.960 11.602 18.095 1.00 92.56 88 LEU A O 1
ATOM 727 N N . THR A 1 89 ? -2.353 13.350 17.939 1.00 94.56 89 THR A N 1
ATOM 728 C CA . THR A 1 89 ? -2.983 13.124 19.245 1.00 94.56 89 THR A CA 1
ATOM 729 C C . THR A 1 89 ? -4.115 12.096 19.163 1.00 94.56 89 THR A C 1
ATOM 731 O O . THR A 1 89 ? -4.632 11.794 18.083 1.00 94.56 89 THR A O 1
ATOM 734 N N . ASN A 1 90 ? -4.545 11.573 20.315 1.00 94.44 90 ASN A N 1
ATOM 735 C CA . ASN A 1 90 ? -5.674 10.638 20.384 1.00 94.44 90 ASN A CA 1
ATOM 736 C C . ASN A 1 90 ? -6.973 11.255 19.847 1.00 94.44 90 ASN A C 1
ATOM 738 O O . ASN A 1 90 ? -7.787 10.545 19.264 1.00 94.44 90 ASN A O 1
ATOM 742 N N . GLU A 1 91 ? -7.159 12.566 20.007 1.00 95.44 91 GLU A N 1
ATOM 743 C CA . GLU A 1 91 ? -8.313 13.299 19.487 1.00 95.44 91 GLU A CA 1
ATOM 744 C C . GLU A 1 91 ? -8.313 13.308 17.956 1.00 95.44 91 GLU A C 1
ATOM 746 O O . GLU A 1 91 ? -9.350 13.062 17.347 1.00 95.44 91 GLU A O 1
ATOM 751 N N . ILE A 1 92 ? -7.150 13.514 17.326 1.00 94.31 92 ILE A N 1
ATOM 752 C CA . ILE A 1 92 ? -7.020 13.442 15.864 1.00 94.31 92 ILE A CA 1
ATOM 753 C C . ILE A 1 92 ? -7.274 12.017 15.376 1.00 94.31 92 ILE A C 1
ATOM 755 O O . ILE A 1 92 ? -7.992 11.822 14.401 1.00 94.31 92 ILE A O 1
ATOM 759 N N . VAL A 1 93 ? -6.729 11.010 16.063 1.00 93.62 93 VAL A N 1
ATOM 760 C CA . VAL A 1 93 ? -6.972 9.602 15.717 1.00 93.62 93 VAL A CA 1
ATOM 761 C C . VAL A 1 93 ? -8.461 9.262 15.825 1.00 93.62 93 VAL A C 1
ATOM 763 O O . VAL A 1 93 ? -9.009 8.627 14.925 1.00 93.62 93 VAL A O 1
ATOM 766 N N . ALA A 1 94 ? -9.133 9.701 16.891 1.00 96.44 94 ALA A N 1
ATOM 767 C CA . ALA A 1 94 ? -10.568 9.497 17.068 1.00 96.44 94 ALA A CA 1
ATOM 768 C C . ALA A 1 94 ? -11.384 10.204 15.977 1.00 96.44 94 ALA A C 1
ATOM 770 O O . ALA A 1 94 ? -12.314 9.606 15.437 1.00 96.44 94 ALA A O 1
ATOM 771 N N . GLN A 1 95 ? -11.005 11.432 15.613 1.00 96.19 95 GLN A N 1
ATOM 772 C CA . GLN A 1 95 ? -11.629 12.182 14.526 1.00 96.19 95 GLN A CA 1
ATOM 773 C C . GLN A 1 95 ? -11.497 11.449 13.184 1.00 96.19 95 GLN A C 1
ATOM 775 O O . GLN A 1 95 ? -12.502 11.257 12.507 1.00 96.19 95 GLN A O 1
ATOM 780 N N . LEU A 1 96 ? -10.297 10.966 12.838 1.00 94.62 96 LEU A N 1
ATOM 781 C CA . LEU A 1 96 ? -10.063 10.196 11.610 1.00 94.62 96 LEU A CA 1
ATOM 782 C C . LEU A 1 96 ? -10.945 8.942 11.555 1.00 94.62 96 LEU A C 1
ATOM 784 O O . LEU A 1 96 ? -11.607 8.690 10.552 1.00 94.62 96 LEU A O 1
ATOM 788 N N . TRP A 1 97 ? -11.014 8.171 12.645 1.00 94.81 97 TRP A N 1
ATOM 789 C CA . TRP A 1 97 ? -11.900 7.005 12.709 1.00 94.81 97 TRP A CA 1
ATOM 790 C C . TRP A 1 97 ? -13.380 7.377 12.608 1.00 94.81 97 TRP A C 1
ATOM 792 O O . TRP A 1 97 ? -14.149 6.632 11.998 1.00 94.81 97 TRP A O 1
ATOM 802 N N . GLY A 1 98 ? -13.776 8.515 13.181 1.00 97.44 98 GLY A N 1
ATOM 803 C CA . GLY A 1 98 ? -15.119 9.069 13.039 1.00 97.44 98 GLY A CA 1
ATOM 804 C C . GLY A 1 98 ? -15.462 9.358 11.579 1.00 97.44 98 GLY A C 1
ATOM 805 O O . GLY A 1 98 ? -16.489 8.888 11.097 1.00 97.44 98 GLY A O 1
ATOM 806 N N . GLU A 1 99 ? -14.573 10.045 10.860 1.00 97.00 99 GLU A N 1
ATOM 807 C CA . GLU A 1 99 ? -14.726 10.352 9.432 1.00 97.00 99 GLU A CA 1
ATOM 808 C C . GLU A 1 99 ? -14.788 9.081 8.581 1.00 97.00 99 GLU A C 1
ATOM 810 O O . GLU A 1 99 ? -15.716 8.916 7.793 1.00 97.00 99 GLU A O 1
ATOM 815 N N . PHE A 1 100 ? -13.882 8.123 8.798 1.00 94.56 100 PHE A N 1
ATOM 816 C CA . PHE A 1 100 ? -13.900 6.849 8.071 1.00 94.56 100 PHE A CA 1
ATOM 817 C C . PHE A 1 100 ? -15.190 6.057 8.313 1.00 94.56 100 PHE A C 1
ATOM 819 O O . PHE A 1 100 ? -15.742 5.457 7.390 1.00 94.56 100 PHE A O 1
ATOM 826 N N . THR A 1 101 ? -15.691 6.064 9.550 1.00 95.62 101 THR A N 1
ATOM 827 C CA . THR A 1 101 ? -16.936 5.375 9.914 1.00 95.62 101 THR A CA 1
ATOM 828 C C . THR A 1 101 ? -18.152 6.066 9.297 1.00 95.62 101 THR A C 1
ATOM 830 O O . THR A 1 101 ? -19.051 5.388 8.802 1.00 95.62 101 THR A O 1
ATOM 833 N N . ALA A 1 102 ? -18.172 7.401 9.279 1.00 97.44 102 ALA A N 1
ATOM 834 C CA . ALA A 1 102 ? -19.216 8.179 8.620 1.00 97.44 102 ALA A CA 1
ATOM 835 C C . ALA A 1 102 ? -19.251 7.891 7.112 1.00 97.44 102 ALA A C 1
ATOM 837 O O . ALA A 1 102 ? -20.292 7.482 6.604 1.00 97.44 102 ALA A O 1
ATOM 838 N N . MET A 1 103 ? -18.100 7.967 6.432 1.00 96.25 103 MET A N 1
ATOM 839 C CA . MET A 1 103 ? -17.976 7.631 5.007 1.00 96.25 103 MET A CA 1
ATOM 840 C C . MET A 1 103 ? -18.468 6.208 4.714 1.00 96.25 103 MET A C 1
ATOM 842 O O . MET A 1 103 ? -19.197 5.976 3.750 1.00 96.25 103 MET A O 1
ATOM 846 N N . TYR A 1 104 ? -18.113 5.241 5.564 1.00 94.62 104 TYR A N 1
ATOM 847 C CA . TYR A 1 104 ? -18.598 3.870 5.429 1.00 94.62 104 TYR A CA 1
ATOM 848 C C . TYR A 1 104 ? -20.129 3.780 5.524 1.00 94.62 104 TYR A C 1
ATOM 850 O O . TYR A 1 104 ? -20.757 3.126 4.690 1.00 94.62 104 TYR A O 1
ATOM 858 N N . HIS A 1 105 ? -20.743 4.451 6.502 1.00 96.50 105 HIS A N 1
ATOM 859 C CA . HIS A 1 105 ? -22.201 4.476 6.659 1.00 96.50 105 HIS A CA 1
ATOM 860 C C . HIS A 1 105 ? -22.927 5.223 5.535 1.00 96.50 105 HIS A C 1
ATOM 862 O O . HIS A 1 105 ? -24.058 4.866 5.210 1.00 96.50 105 HIS A O 1
ATOM 868 N N . GLU A 1 106 ? -22.277 6.203 4.912 1.00 97.00 106 GLU A N 1
ATOM 869 C CA . GLU A 1 106 ? -22.768 6.908 3.722 1.00 97.00 106 GLU A CA 1
ATOM 870 C C . GLU A 1 106 ? -22.645 6.078 2.432 1.00 97.00 106 GLU A C 1
ATOM 872 O O . GLU A 1 106 ? -23.133 6.488 1.380 1.00 97.00 106 GLU A O 1
ATOM 877 N N . GLY A 1 107 ? -22.052 4.881 2.503 1.00 94.88 107 GLY A N 1
ATOM 878 C CA . GLY A 1 107 ? -21.952 3.960 1.374 1.00 94.88 107 GLY A CA 1
ATOM 879 C C . GLY A 1 107 ? -20.703 4.161 0.521 1.00 94.88 107 GLY A C 1
ATOM 880 O O . GLY A 1 107 ? -20.753 3.927 -0.687 1.00 94.88 107 GLY A O 1
ATOM 881 N N . PHE A 1 108 ? -19.586 4.577 1.130 1.00 92.88 108 PHE A N 1
ATOM 882 C CA . PHE A 1 108 ? -18.301 4.703 0.443 1.00 92.88 108 PHE A CA 1
ATOM 883 C C . PHE A 1 108 ? -17.967 3.457 -0.395 1.00 92.88 108 PHE A C 1
ATOM 885 O O . PHE A 1 108 ? -18.004 2.318 0.082 1.00 92.88 108 PHE A O 1
ATOM 892 N N . ARG A 1 109 ? -17.623 3.682 -1.667 1.00 90.62 109 ARG A N 1
ATOM 893 C CA . ARG A 1 109 ? -17.279 2.622 -2.616 1.00 90.62 109 ARG A CA 1
ATOM 894 C C . ARG A 1 109 ? -15.793 2.291 -2.493 1.00 90.62 109 ARG A C 1
ATOM 896 O O . ARG A 1 109 ? -14.944 3.128 -2.747 1.00 90.62 109 ARG A O 1
ATOM 903 N N . PHE A 1 110 ? -15.485 1.039 -2.165 1.00 86.19 110 PHE A N 1
ATOM 904 C CA . PHE A 1 110 ? -14.099 0.560 -2.046 1.00 86.19 110 PHE A CA 1
ATOM 905 C C . PHE A 1 110 ? -13.411 0.266 -3.385 1.00 86.19 110 PHE A C 1
ATOM 907 O O . PHE A 1 110 ? -12.202 0.060 -3.422 1.00 86.19 110 PHE A O 1
ATOM 914 N N . LEU A 1 111 ? -14.185 0.174 -4.467 1.00 89.06 111 LEU A N 1
ATOM 915 C CA . LEU A 1 111 ? -13.648 -0.006 -5.810 1.00 89.06 111 LEU A CA 1
ATOM 916 C C . LEU A 1 111 ? -13.276 1.357 -6.381 1.00 89.06 111 LEU A C 1
ATOM 918 O O . LEU A 1 111 ? -14.097 2.273 -6.315 1.00 89.06 111 LEU A O 1
ATOM 922 N N . LEU A 1 112 ? -12.092 1.431 -6.981 1.00 87.75 112 LEU A N 1
ATOM 923 C CA . LEU A 1 112 ? -11.663 2.591 -7.749 1.00 87.75 112 LEU A CA 1
ATOM 924 C C . LEU A 1 112 ? -12.624 2.820 -8.924 1.00 87.75 112 LEU A C 1
ATOM 926 O O . LEU A 1 112 ? -13.174 1.874 -9.498 1.00 87.75 112 LEU A O 1
ATOM 930 N N . SER A 1 113 ? -12.860 4.085 -9.238 1.00 91.12 113 SER A N 1
ATOM 931 C CA . SER A 1 113 ? -13.431 4.510 -10.512 1.00 91.12 113 SER A CA 1
ATOM 932 C C . SER A 1 113 ? -12.423 4.319 -11.646 1.00 91.12 113 SER A C 1
ATOM 934 O O . SER A 1 113 ? -11.222 4.219 -11.405 1.00 91.12 113 SER A O 1
ATOM 936 N N . ASP A 1 114 ? -12.906 4.317 -12.888 1.00 92.06 114 ASP A N 1
ATOM 937 C CA . ASP A 1 114 ? -12.048 4.172 -14.070 1.00 92.06 114 ASP A CA 1
ATOM 938 C C . ASP A 1 114 ? -10.977 5.285 -14.137 1.00 92.06 114 ASP A C 1
ATOM 940 O O . ASP A 1 114 ? -9.838 5.041 -14.529 1.00 92.06 114 ASP A O 1
ATOM 944 N N . GLU A 1 115 ? -11.317 6.501 -13.690 1.00 92.19 115 GLU A N 1
ATOM 945 C CA . GLU A 1 115 ? -10.386 7.635 -13.608 1.00 92.19 115 GLU A CA 1
ATOM 946 C C . GLU A 1 115 ? -9.287 7.410 -12.555 1.00 92.19 115 GLU A C 1
ATOM 948 O O . GLU A 1 115 ? -8.107 7.649 -12.817 1.00 92.19 115 GL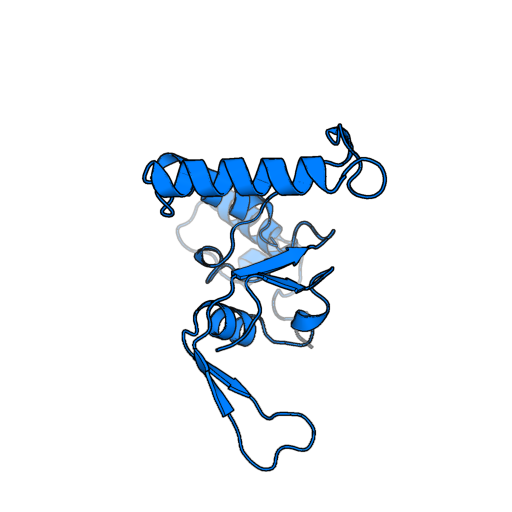U A O 1
ATOM 953 N N . GLU A 1 116 ? -9.652 6.918 -11.368 1.00 90.50 116 GLU A N 1
ATOM 954 C CA . GLU A 1 116 ? -8.695 6.597 -10.302 1.00 90.50 116 GLU A CA 1
ATOM 955 C C . GLU A 1 116 ? -7.812 5.400 -10.669 1.00 90.50 116 GLU A C 1
ATOM 957 O O . GLU A 1 116 ? -6.635 5.369 -10.311 1.00 90.50 116 GLU A O 1
ATOM 962 N N . GLU A 1 117 ? -8.358 4.418 -11.387 1.00 89.00 117 GLU A N 1
ATOM 963 C CA . GLU A 1 117 ? -7.602 3.270 -11.877 1.00 89.00 117 GLU A CA 1
ATOM 964 C C . GLU A 1 117 ? -6.577 3.694 -12.935 1.00 89.00 117 GLU A C 1
ATOM 966 O O . GLU A 1 117 ? -5.424 3.268 -12.862 1.00 89.00 117 GLU A O 1
ATOM 971 N N . GLN A 1 118 ? -6.944 4.607 -13.840 1.00 89.06 118 GLN A N 1
ATOM 972 C CA . GLN A 1 118 ? -6.009 5.193 -14.801 1.00 89.06 118 GLN A CA 1
ATOM 973 C C . GLN A 1 118 ? -4.898 5.992 -14.104 1.00 89.06 118 GLN A C 1
ATOM 975 O O . GLN A 1 118 ? -3.720 5.798 -14.408 1.00 89.06 118 GLN A O 1
ATOM 980 N N . LEU A 1 119 ? -5.247 6.833 -13.122 1.00 88.50 119 LEU A N 1
ATOM 981 C CA . LEU A 1 119 ? -4.265 7.572 -12.322 1.00 88.50 119 LEU A CA 1
ATOM 982 C C . LEU A 1 119 ? -3.299 6.621 -11.603 1.00 88.50 119 LEU A C 1
ATOM 984 O O . LEU A 1 119 ? -2.089 6.854 -11.565 1.00 88.50 119 LEU A O 1
ATOM 988 N N . LEU A 1 120 ? -3.831 5.537 -11.038 1.00 87.19 120 LEU A N 1
ATOM 989 C CA . LEU A 1 120 ? -3.031 4.533 -10.355 1.00 87.19 120 LEU A CA 1
ATOM 990 C C . LEU A 1 120 ? -2.091 3.803 -11.316 1.00 87.19 120 LEU A C 1
ATOM 992 O O . LEU A 1 120 ? -0.953 3.514 -10.950 1.00 87.19 120 LEU A O 1
ATOM 996 N N . GLU A 1 121 ? -2.548 3.509 -12.529 1.00 85.44 121 GLU A N 1
ATOM 997 C CA . GLU A 1 121 ? -1.738 2.858 -13.553 1.00 85.44 121 GLU A CA 1
ATOM 998 C C . GLU A 1 121 ? -0.584 3.749 -14.018 1.00 85.44 121 GLU A C 1
ATOM 1000 O O . GLU A 1 121 ? 0.556 3.294 -14.124 1.00 85.44 121 GLU A O 1
ATOM 1005 N N . ASP A 1 122 ? -0.835 5.043 -14.201 1.00 84.69 122 ASP A N 1
ATOM 1006 C CA . ASP A 1 122 ? 0.216 5.997 -14.548 1.00 84.69 122 ASP A CA 1
ATOM 1007 C C . ASP A 1 122 ? 1.217 6.184 -13.402 1.00 84.69 122 ASP A C 1
ATOM 1009 O O . ASP A 1 122 ? 2.425 6.237 -13.637 1.00 84.69 122 ASP A O 1
ATOM 1013 N N . HIS A 1 123 ? 0.749 6.164 -12.150 1.00 82.94 123 HIS A N 1
ATOM 1014 C CA . HIS A 1 123 ? 1.637 6.103 -10.993 1.00 82.94 123 HIS A CA 1
ATOM 1015 C C . HIS A 1 123 ? 2.481 4.825 -10.987 1.00 82.94 123 HIS A C 1
ATOM 1017 O O . HIS A 1 123 ? 3.686 4.912 -10.782 1.00 82.94 123 HIS A O 1
ATOM 1023 N N . ARG A 1 124 ? 1.906 3.641 -11.240 1.00 81.69 124 ARG A N 1
ATOM 1024 C CA . ARG A 1 124 ? 2.658 2.370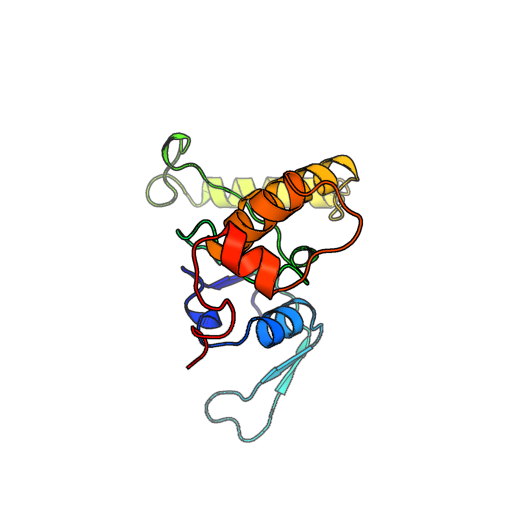 -11.254 1.00 81.69 124 ARG A CA 1
ATOM 1025 C C . ARG A 1 124 ? 3.821 2.389 -12.235 1.00 81.69 124 ARG A C 1
ATOM 1027 O O . ARG A 1 124 ? 4.901 1.936 -11.862 1.00 81.69 124 ARG A O 1
ATOM 1034 N N . LYS A 1 125 ? 3.633 2.957 -13.430 1.00 78.44 125 LYS A N 1
ATOM 1035 C CA . LYS A 1 125 ? 4.707 3.109 -14.428 1.00 78.44 125 LYS A CA 1
ATOM 1036 C C . LYS A 1 125 ? 5.908 3.876 -13.870 1.00 78.44 125 LYS A C 1
ATOM 1038 O O . LYS A 1 125 ? 7.038 3.511 -14.166 1.00 78.44 125 LYS A O 1
ATOM 1043 N N . ALA A 1 126 ? 5.683 4.875 -13.014 1.00 76.50 126 ALA A N 1
ATOM 1044 C CA . ALA A 1 126 ? 6.756 5.648 -12.386 1.00 76.50 126 ALA A CA 1
ATOM 1045 C C . ALA A 1 126 ? 7.544 4.877 -11.303 1.00 76.50 126 ALA A C 1
ATOM 1047 O O . ALA A 1 126 ? 8.643 5.298 -10.947 1.00 76.50 126 ALA A O 1
ATOM 1048 N N . PHE A 1 127 ? 7.009 3.765 -10.779 1.00 74.19 127 PHE A N 1
ATOM 1049 C CA . PHE A 1 127 ? 7.664 2.910 -9.767 1.00 74.19 127 PHE A CA 1
ATOM 1050 C C . PHE A 1 127 ? 8.226 1.604 -10.338 1.00 74.19 127 PHE A C 1
ATOM 1052 O O . PHE A 1 127 ? 8.800 0.794 -9.599 1.00 74.19 127 PHE A O 1
ATOM 1059 N N . MET A 1 128 ? 8.030 1.360 -11.635 1.00 72.50 128 MET A N 1
ATOM 1060 C CA . MET A 1 128 ? 8.606 0.207 -12.308 1.00 72.50 128 MET A CA 1
ATOM 1061 C C . MET A 1 128 ? 10.120 0.365 -12.415 1.00 72.50 128 MET A C 1
ATOM 1063 O O . MET A 1 128 ? 10.626 1.410 -12.817 1.00 72.50 128 MET A O 1
ATOM 1067 N N . TYR A 1 129 ? 10.844 -0.695 -12.064 1.00 63.91 129 TYR A N 1
AT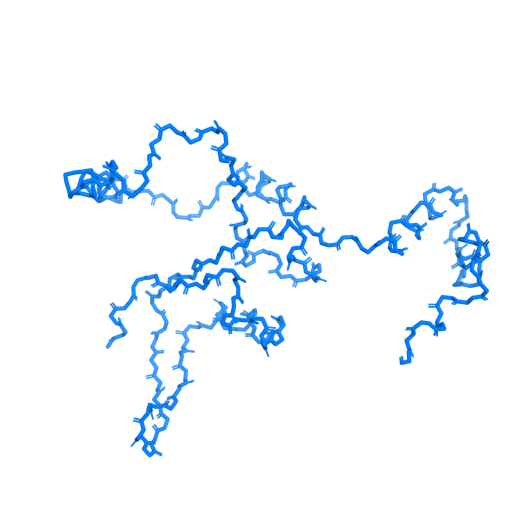OM 1068 C CA . TYR A 1 129 ? 12.256 -0.801 -12.396 1.00 63.91 129 TYR A CA 1
ATOM 1069 C C . TYR A 1 129 ? 12.370 -0.981 -13.914 1.00 63.91 129 TYR A C 1
ATOM 1071 O O . TYR A 1 129 ? 11.970 -2.018 -14.439 1.00 63.91 129 TYR A O 1
ATOM 1079 N N . ILE A 1 130 ? 12.871 0.040 -14.605 1.00 57.94 130 ILE A N 1
ATOM 1080 C CA . ILE A 1 130 ? 13.387 -0.096 -15.966 1.00 57.94 130 ILE A CA 1
ATOM 1081 C C . ILE A 1 130 ? 14.881 -0.342 -15.779 1.00 57.94 130 ILE A C 1
ATOM 1083 O O . ILE A 1 130 ? 15.578 0.490 -15.198 1.00 57.94 130 ILE A O 1
ATOM 1087 N N . ASP A 1 131 ? 15.349 -1.527 -16.160 1.00 61.56 131 ASP A N 1
ATOM 1088 C CA . ASP A 1 131 ? 16.784 -1.802 -16.182 1.00 61.56 131 ASP A CA 1
ATOM 1089 C C . ASP A 1 131 ? 17.447 -0.799 -17.140 1.00 61.56 131 ASP A C 1
ATOM 1091 O O . ASP A 1 131 ? 16.905 -0.535 -18.210 1.00 61.56 131 ASP A O 1
ATOM 1095 N N . ALA A 1 132 ? 18.615 -0.252 -16.795 1.00 61.50 132 ALA A N 1
ATOM 1096 C CA . ALA A 1 132 ? 19.373 0.596 -17.718 1.00 61.50 132 ALA A CA 1
ATOM 1097 C C . ALA A 1 132 ? 19.656 -0.140 -19.041 1.00 61.50 132 ALA A C 1
ATOM 1099 O O . ALA A 1 132 ? 19.710 0.479 -20.101 1.00 61.50 132 ALA A O 1
ATOM 1100 N N . GLN A 1 133 ? 19.780 -1.472 -18.987 1.00 64.69 133 GLN A N 1
ATOM 1101 C CA . GLN A 1 133 ? 19.846 -2.310 -20.179 1.00 64.69 133 GLN A CA 1
ATOM 1102 C C . GLN A 1 133 ? 18.514 -2.352 -20.940 1.00 64.69 133 GLN A C 1
ATOM 1104 O O . GLN A 1 133 ? 18.531 -2.237 -22.160 1.00 64.69 133 GLN A O 1
ATOM 1109 N N . GLU A 1 134 ? 17.366 -2.473 -20.263 1.00 66.81 134 GLU A N 1
ATOM 1110 C CA . GLU A 1 134 ? 16.050 -2.414 -20.924 1.00 66.81 134 GLU A CA 1
ATOM 1111 C C . GLU A 1 134 ? 15.816 -1.054 -21.594 1.00 66.81 134 GLU A C 1
ATOM 1113 O O . GLU A 1 134 ? 15.367 -1.021 -22.734 1.00 66.81 134 GLU A O 1
ATOM 1118 N N . GLU A 1 135 ? 16.160 0.055 -20.932 1.00 68.06 135 GLU A N 1
ATOM 1119 C CA . GLU A 1 135 ? 16.022 1.407 -21.492 1.00 68.06 135 GLU A CA 1
ATOM 1120 C C . GLU A 1 135 ? 16.876 1.575 -22.751 1.00 68.06 135 GLU A C 1
ATOM 1122 O O . GLU A 1 135 ? 16.410 2.074 -23.776 1.00 68.06 135 GLU A O 1
ATOM 1127 N N . ALA A 1 136 ? 18.114 1.087 -22.705 1.00 73.38 136 ALA A N 1
ATOM 1128 C CA . ALA A 1 136 ? 19.002 1.142 -23.849 1.00 73.38 136 ALA A CA 1
ATOM 1129 C C . ALA A 1 136 ? 18.487 0.257 -25.002 1.00 73.38 136 ALA A C 1
ATOM 1131 O O . ALA A 1 136 ? 18.536 0.669 -26.163 1.00 73.38 136 ALA A O 1
ATOM 1132 N N . ILE A 1 137 ? 17.953 -0.936 -24.708 1.00 79.56 137 ILE A N 1
ATOM 1133 C CA . ILE A 1 137 ? 17.310 -1.794 -25.714 1.00 79.56 137 ILE A CA 1
ATOM 1134 C C . ILE A 1 137 ? 16.103 -1.072 -26.329 1.00 79.56 137 ILE A C 1
ATOM 1136 O O . ILE A 1 137 ? 15.991 -1.024 -27.553 1.00 79.56 137 ILE A O 1
ATOM 1140 N N . ASP A 1 138 ? 15.233 -0.470 -25.518 1.00 79.12 138 ASP A N 1
ATOM 1141 C CA . ASP A 1 138 ? 14.056 0.267 -25.989 1.00 79.12 138 ASP A CA 1
ATOM 1142 C C . ASP A 1 138 ? 14.440 1.458 -26.882 1.00 79.12 138 ASP A C 1
ATOM 1144 O O . ASP A 1 138 ? 13.800 1.688 -27.910 1.00 79.12 138 ASP A O 1
ATOM 1148 N N . GLU A 1 139 ? 15.514 2.185 -26.563 1.00 80.88 139 GLU A N 1
ATOM 1149 C CA . GLU A 1 139 ? 16.038 3.238 -27.439 1.00 80.88 139 GLU A CA 1
ATOM 1150 C C . GLU A 1 139 ? 16.465 2.709 -28.812 1.00 80.88 139 GLU A C 1
ATOM 1152 O O . GLU A 1 139 ? 16.229 3.367 -29.833 1.00 80.88 139 GLU A O 1
ATOM 1157 N N . VAL A 1 140 ? 17.114 1.542 -28.851 1.00 83.56 140 VAL A N 1
ATOM 1158 C CA . VAL A 1 140 ? 17.505 0.889 -30.107 1.00 83.56 140 VAL A CA 1
ATOM 1159 C C . VAL A 1 140 ? 16.261 0.491 -30.893 1.00 83.56 140 VAL A C 1
ATOM 1161 O O . VAL A 1 140 ? 16.181 0.780 -32.087 1.00 83.56 140 VAL A O 1
ATOM 1164 N N . LEU A 1 141 ? 15.265 -0.098 -30.227 1.00 84.31 141 LEU A N 1
ATOM 1165 C CA . LEU A 1 141 ? 14.007 -0.511 -30.848 1.00 84.31 141 LEU A CA 1
ATOM 1166 C C . LEU A 1 141 ? 13.223 0.674 -31.425 1.00 84.31 141 LEU A C 1
ATOM 1168 O O . LEU A 1 141 ? 12.695 0.569 -32.527 1.00 84.31 141 LEU A O 1
ATOM 1172 N N . GLN A 1 142 ? 13.179 1.818 -30.737 1.00 84.19 142 GLN A N 1
ATOM 1173 C CA . GLN A 1 142 ? 12.486 3.018 -31.228 1.00 84.19 142 GLN A CA 1
ATOM 1174 C C . GLN A 1 142 ? 13.146 3.648 -32.461 1.00 84.19 142 GLN A C 1
ATOM 1176 O O . GLN A 1 142 ? 12.465 4.285 -33.265 1.00 84.19 142 GLN A O 1
ATOM 1181 N N . LYS A 1 143 ? 14.468 3.511 -32.604 1.00 84.25 143 LYS A N 1
ATOM 1182 C CA . LYS A 1 143 ? 15.234 4.033 -33.751 1.00 84.25 143 LYS A CA 1
ATOM 1183 C C . LYS A 1 143 ? 15.288 3.041 -34.917 1.00 84.25 143 LYS A C 1
ATOM 1185 O O . LYS A 1 143 ? 15.738 3.407 -36.006 1.00 84.25 143 LYS A O 1
ATOM 1190 N N . TRP A 1 144 ? 14.867 1.799 -34.692 1.00 88.25 144 TRP A N 1
ATOM 1191 C CA . TRP A 1 144 ? 14.895 0.741 -35.688 1.00 88.25 144 TRP A CA 1
ATOM 1192 C C . TRP A 1 144 ? 13.729 0.883 -36.669 1.00 88.25 144 TRP A C 1
ATOM 1194 O O . TRP A 1 144 ? 12.585 1.084 -36.276 1.00 88.25 144 TRP A O 1
ATOM 1204 N N . ASN A 1 145 ? 14.026 0.787 -37.964 1.00 84.19 145 ASN A N 1
ATOM 1205 C CA . ASN A 1 145 ? 13.057 1.064 -39.030 1.00 84.19 145 ASN A CA 1
ATOM 1206 C C . ASN A 1 145 ? 12.528 -0.200 -39.728 1.00 84.19 145 ASN A C 1
ATOM 1208 O O . ASN A 1 145 ? 11.748 -0.079 -40.671 1.00 84.19 145 ASN A O 1
ATOM 1212 N N . GLU A 1 146 ? 12.964 -1.393 -39.315 1.00 86.50 146 GLU A N 1
ATOM 1213 C CA . GLU A 1 146 ? 12.531 -2.663 -39.908 1.00 86.50 146 GLU A CA 1
ATOM 1214 C C . GLU A 1 146 ? 11.649 -3.467 -38.944 1.00 86.50 146 GLU A C 1
ATOM 1216 O O . GLU A 1 146 ? 11.709 -3.299 -37.729 1.00 86.50 146 GLU A O 1
ATOM 1221 N N . ASP A 1 147 ? 10.854 -4.392 -39.482 1.00 83.44 147 ASP A N 1
ATOM 1222 C CA . ASP A 1 147 ? 9.914 -5.210 -38.698 1.00 83.44 147 ASP A CA 1
ATOM 1223 C C . ASP A 1 147 ? 10.602 -6.278 -37.822 1.00 83.44 147 ASP A C 1
ATOM 1225 O O . ASP A 1 1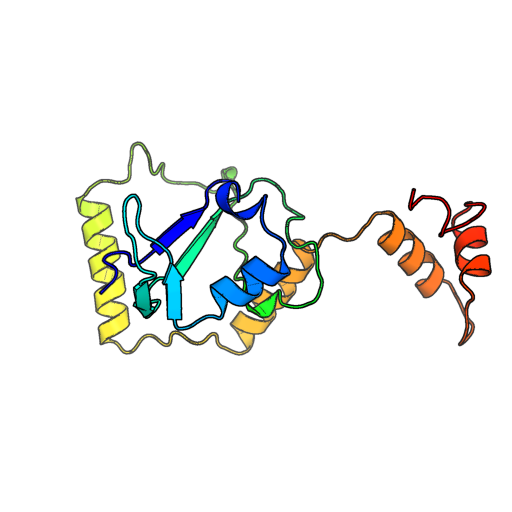47 ? 9.945 -6.981 -37.051 1.00 83.44 147 ASP A O 1
ATOM 1229 N N . PHE A 1 148 ? 11.918 -6.452 -37.961 1.00 84.88 148 PHE A N 1
ATOM 1230 C CA . PHE A 1 148 ? 12.682 -7.487 -37.277 1.00 84.88 148 PHE A CA 1
ATOM 1231 C C . PHE A 1 148 ? 14.066 -6.986 -36.864 1.00 84.88 148 PHE A C 1
ATOM 1233 O O . PHE A 1 148 ? 14.728 -6.282 -37.621 1.00 84.88 148 PHE A O 1
ATOM 1240 N N . ILE A 1 149 ? 14.510 -7.392 -35.675 1.00 85.75 149 ILE A N 1
ATOM 1241 C CA . ILE A 1 149 ? 15.825 -7.081 -35.110 1.00 85.75 149 ILE A CA 1
ATOM 1242 C C . ILE A 1 149 ? 16.325 -8.297 -34.321 1.00 85.75 149 ILE A C 1
ATOM 1244 O O . ILE A 1 149 ? 15.550 -8.940 -33.608 1.00 85.75 149 ILE A O 1
ATOM 1248 N N . THR A 1 150 ? 17.603 -8.657 -34.456 1.00 85.75 150 THR A N 1
ATOM 1249 C CA . THR A 1 150 ? 18.185 -9.779 -33.702 1.00 85.75 150 THR A CA 1
ATOM 1250 C C . THR A 1 150 ? 18.839 -9.310 -32.405 1.00 85.75 150 THR A C 1
ATOM 1252 O O . THR A 1 150 ? 19.232 -8.156 -32.269 1.00 85.75 150 THR A O 1
ATOM 1255 N N . SER A 1 151 ? 19.049 -10.223 -31.451 1.00 81.44 151 SER A N 1
ATOM 1256 C CA . SER A 1 151 ? 19.811 -9.920 -30.231 1.00 81.44 151 SER A CA 1
ATOM 1257 C C . SER A 1 151 ? 21.255 -9.481 -30.516 1.00 81.44 151 SER A C 1
ATOM 1259 O O . SER A 1 151 ? 21.823 -8.726 -29.735 1.00 81.44 151 SER A O 1
ATOM 1261 N N . ALA A 1 152 ? 21.849 -9.927 -31.628 1.00 80.81 152 ALA A N 1
ATOM 1262 C CA . ALA A 1 152 ? 23.174 -9.479 -32.054 1.00 80.81 152 ALA A CA 1
ATOM 1263 C C . ALA A 1 152 ? 23.143 -8.029 -32.560 1.00 80.81 152 ALA A C 1
ATOM 1265 O O . ALA A 1 152 ? 24.016 -7.242 -32.203 1.00 80.81 152 ALA A O 1
ATOM 1266 N N . ASP A 1 153 ? 22.113 -7.656 -33.325 1.00 81.81 153 ASP A N 1
ATOM 1267 C CA . ASP A 1 153 ? 21.935 -6.279 -33.798 1.00 81.81 153 ASP A CA 1
ATOM 1268 C C . ASP A 1 153 ? 21.707 -5.324 -32.625 1.00 81.81 153 ASP A C 1
ATOM 1270 O O . ASP A 1 153 ? 22.287 -4.241 -32.587 1.00 81.81 153 ASP A O 1
ATOM 1274 N N . ILE A 1 154 ? 20.919 -5.741 -31.630 1.00 83.56 154 ILE A N 1
ATOM 1275 C CA . ILE A 1 154 ? 20.716 -4.968 -30.400 1.00 83.56 154 ILE A CA 1
ATOM 1276 C C . ILE A 1 154 ? 22.054 -4.777 -29.665 1.00 83.56 154 ILE A C 1
ATOM 1278 O O . ILE A 1 154 ? 22.388 -3.648 -29.322 1.00 83.56 154 ILE A O 1
ATOM 1282 N N . ALA A 1 155 ? 22.856 -5.836 -29.491 1.00 80.69 155 ALA A N 1
ATOM 1283 C CA . ALA A 1 155 ? 24.171 -5.752 -28.841 1.00 80.69 155 ALA A CA 1
ATOM 1284 C C . ALA A 1 155 ? 25.107 -4.751 -29.548 1.00 80.69 155 ALA A C 1
ATOM 1286 O O . ALA A 1 155 ? 25.686 -3.874 -28.908 1.00 80.69 155 ALA A O 1
ATOM 1287 N N . ILE A 1 156 ? 25.168 -4.816 -30.884 1.00 81.81 156 ILE A N 1
ATOM 1288 C CA . ILE A 1 156 ? 25.969 -3.905 -31.715 1.00 81.81 156 ILE A CA 1
ATOM 1289 C C . ILE A 1 156 ? 25.520 -2.451 -31.537 1.00 81.81 156 ILE A C 1
ATOM 1291 O O . ILE A 1 156 ? 26.359 -1.565 -31.380 1.00 81.81 156 ILE A O 1
ATOM 1295 N N . ASN A 1 157 ? 24.210 -2.194 -31.547 1.00 82.00 157 ASN A N 1
ATOM 1296 C CA . ASN A 1 157 ? 23.672 -0.842 -31.382 1.00 82.00 157 ASN A CA 1
ATOM 1297 C C . ASN A 1 157 ? 23.863 -0.291 -29.958 1.00 82.00 157 ASN A C 1
ATOM 1299 O O . ASN A 1 157 ? 23.900 0.924 -29.778 1.00 82.00 157 ASN A O 1
ATOM 1303 N N . LEU A 1 158 ? 24.032 -1.171 -28.970 1.00 80.38 158 LEU A N 1
ATOM 1304 C CA . LEU A 1 158 ? 24.355 -0.824 -27.586 1.00 80.38 158 LEU A CA 1
ATOM 1305 C C . LEU A 1 158 ? 25.855 -0.661 -27.322 1.00 80.38 158 LEU A C 1
ATOM 1307 O O . LEU A 1 158 ? 26.238 -0.177 -26.259 1.00 80.38 158 LEU A O 1
ATOM 1311 N N . GLY A 1 159 ? 26.709 -1.027 -28.282 1.00 77.12 159 GLY A N 1
ATOM 1312 C CA . GLY A 1 159 ? 28.159 -1.023 -28.103 1.00 77.12 159 GLY A CA 1
ATOM 1313 C C . GLY A 1 159 ? 28.666 -2.137 -27.182 1.00 77.12 159 GLY A C 1
ATOM 1314 O O . GLY A 1 159 ? 29.766 -2.014 -26.645 1.00 77.12 159 GLY A O 1
ATOM 1315 N N . GLU A 1 160 ? 27.887 -3.208 -26.998 1.00 74.56 160 GLU A N 1
ATOM 1316 C CA . GLU A 1 160 ? 28.280 -4.393 -26.235 1.00 74.56 160 GLU A CA 1
ATOM 1317 C C . GLU A 1 160 ? 28.596 -5.577 -27.158 1.00 74.56 160 GLU A C 1
ATOM 1319 O O . GLU A 1 160 ? 27.940 -5.796 -28.176 1.00 74.56 160 GLU A O 1
ATOM 1324 N N . ASP A 1 161 ? 29.586 -6.390 -26.777 1.00 65.44 161 ASP A N 1
ATOM 1325 C CA . ASP A 1 161 ? 29.982 -7.563 -27.565 1.00 65.44 161 ASP A CA 1
ATOM 1326 C C . ASP A 1 161 ? 28.933 -8.691 -27.503 1.00 65.44 161 ASP A C 1
ATOM 1328 O O . ASP A 1 161 ? 28.820 -9.484 -28.441 1.00 65.44 161 ASP A O 1
ATOM 1332 N N . ASN A 1 162 ? 28.176 -8.802 -26.398 1.00 65.38 162 ASN A N 1
ATOM 1333 C CA . ASN A 1 162 ? 27.135 -9.818 -26.227 1.00 65.38 162 ASN A CA 1
ATOM 1334 C C . ASN A 1 162 ? 26.189 -9.522 -25.045 1.00 65.38 162 ASN A C 1
ATOM 1336 O O . ASN A 1 162 ? 26.617 -9.536 -23.893 1.00 65.38 162 ASN A O 1
ATOM 1340 N N . LEU A 1 163 ? 24.883 -9.427 -25.315 1.00 62.97 163 LEU A N 1
ATOM 1341 C CA . LEU A 1 163 ? 23.835 -9.239 -24.295 1.00 62.97 163 LEU A CA 1
ATOM 1342 C C . LEU A 1 163 ? 23.672 -10.414 -23.315 1.00 62.97 163 LEU A C 1
ATOM 1344 O O . LEU A 1 163 ? 23.040 -10.273 -22.273 1.00 62.97 163 LEU A O 1
ATOM 1348 N N . LEU A 1 164 ? 24.214 -11.592 -23.637 1.00 59.25 164 LEU A N 1
ATOM 1349 C CA . LEU A 1 164 ? 24.092 -12.805 -22.819 1.00 59.25 164 LEU A CA 1
ATOM 1350 C C . LEU A 1 164 ? 25.299 -13.049 -21.895 1.00 59.25 164 LEU A C 1
ATOM 1352 O O . LEU A 1 164 ? 25.311 -14.044 -21.174 1.00 59.25 164 LEU A O 1
ATOM 1356 N N . ALA A 1 165 ? 26.324 -12.190 -21.917 1.00 53.25 165 ALA A N 1
ATOM 1357 C CA . ALA A 1 165 ? 27.572 -12.429 -21.185 1.00 53.25 165 ALA A CA 1
ATOM 1358 C C . ALA A 1 165 ? 27.504 -12.101 -19.679 1.00 53.25 165 ALA A C 1
ATOM 1360 O O . ALA A 1 165 ? 28.336 -12.591 -18.920 1.00 53.25 165 ALA A O 1
ATOM 1361 N N . THR A 1 166 ? 26.517 -11.320 -19.231 1.00 41.28 166 THR A N 1
ATOM 1362 C CA . THR A 1 166 ? 26.455 -10.793 -17.849 1.00 41.28 166 THR A CA 1
ATOM 1363 C C . THR A 1 166 ? 25.685 -11.700 -16.874 1.00 41.28 166 THR A C 1
ATOM 1365 O O . THR A 1 166 ? 25.603 -11.407 -15.684 1.00 41.28 166 THR A O 1
ATOM 1368 N N . ILE A 1 167 ? 25.149 -12.836 -17.336 1.00 36.09 167 ILE A N 1
ATOM 1369 C CA . ILE A 1 167 ? 24.507 -13.844 -16.476 1.00 36.09 167 ILE A CA 1
ATOM 1370 C C . ILE A 1 167 ? 25.534 -14.943 -16.146 1.00 36.09 167 ILE A C 1
ATOM 1372 O O . ILE A 1 167 ? 25.516 -16.019 -16.745 1.00 36.09 167 ILE A O 1
ATOM 1376 N N . SER A 1 168 ? 26.446 -14.677 -15.205 1.00 33.19 168 SER A N 1
ATOM 1377 C CA . SER A 1 168 ? 27.291 -15.701 -14.561 1.00 33.19 168 SER A CA 1
ATOM 1378 C C . SER A 1 168 ? 27.384 -15.491 -13.058 1.00 33.19 168 SER A C 1
ATOM 1380 O O . SER A 1 168 ? 27.772 -14.364 -12.676 1.00 33.19 168 SER A O 1
#

Radius of gyration: 22.32 Å; chains: 1; bounding box: 53×49×60 Å

Organism: NCBI:txid2810561

pLDDT: mean 83.19, std 11.41, range [33.19, 97.44]